Protein AF-A0A5C1D4R0-F1 (afdb_monomer_lite)

Foldseek 3Di:
DVLCLLVVVVVCVVQLAQEEAEEADCAAPVRHGQDDPSADDDPDWDDDPQKIKDWPDWDADPLRKIWTWIFMDRNPDPDDTRTHIYIYDHPQHDVHGDPDCPSLVVCLVVVVVDDVVSGDYHYAYRVCPDSVVVSVCVNVVVVVVVD

Organism: Melissa officinalis (NCBI:txid39338)

Secondary structure (DSSP, 8-state):
-GGGHHHHHHHHHHTT--EEEE-S-SB-TT--B-S---S--TTSEEEETTEEEEEEEEEE-TTS-EEEEEEEEETT--SPPEEEEEEE-TT--TTS--SSSHHHHHHHHHHHTS-GGG-PPEEE-SSSSHHHHHHHHHHHHHHHHH-

Sequence (147 aa):
LPHTSEDFWEMIIQYRCPAIVMLTGLVDHNNAVKCGDYFQAEDGAREFGNISIVTKWIQTTDTSLILRCIEVKNKKSEEPPFSVLHILYPDWPDYGVPNDTAAVREIFQRASAVPPSLGPIVVHCSAGIGRTGTYCVVHNTVQRVLT

Structure (mmCIF, N/CA/C/O backbone):
data_AF-A0A5C1D4R0-F1
#
_entry.id   AF-A0A5C1D4R0-F1
#
loop_
_atom_site.group_PDB
_atom_site.id
_atom_site.type_symbol
_atom_site.label_atom_id
_atom_site.label_alt_id
_atom_site.label_comp_id
_atom_site.label_asym_id
_atom_site.label_entity_id
_atom_site.label_seq_id
_atom_site.pdbx_PDB_ins_code
_atom_site.Cartn_x
_atom_site.Cartn_y
_atom_site.Cartn_z
_atom_site.occupancy
_atom_site.B_iso_or_equiv
_atom_site.auth_seq_id
_atom_site.auth_comp_id
_atom_site.auth_asym_id
_atom_site.auth_atom_id
_atom_site.pdbx_PDB_model_num
ATOM 1 N N . LEU A 1 1 ? -1.753 13.385 -0.520 1.00 91.75 1 LEU A N 1
ATOM 2 C CA . LEU A 1 1 ? -1.112 14.672 -0.142 1.00 91.75 1 LEU A CA 1
ATOM 3 C C . LEU A 1 1 ? -1.070 14.742 1.382 1.00 91.75 1 LEU A C 1
ATOM 5 O O . LEU A 1 1 ? -1.880 14.054 1.986 1.00 91.75 1 LEU A O 1
ATOM 9 N N . PRO A 1 2 ? -0.194 15.537 2.025 1.00 90.38 2 PRO A N 1
ATOM 10 C CA . PRO A 1 2 ? -0.145 15.586 3.492 1.00 90.38 2 PRO A CA 1
ATOM 11 C C . PRO A 1 2 ? -1.495 15.921 4.151 1.00 90.38 2 PRO A C 1
ATOM 13 O O . PRO A 1 2 ? -1.873 15.291 5.129 1.00 90.38 2 PRO A O 1
ATOM 16 N N . HIS A 1 3 ? -2.261 16.855 3.574 1.00 94.69 3 HIS A N 1
ATOM 17 C CA . HIS A 1 3 ? -3.575 17.265 4.088 1.00 94.69 3 HIS A CA 1
ATOM 18 C C . HIS A 1 3 ? -4.719 16.286 3.772 1.00 94.69 3 HIS A C 1
ATOM 20 O O . HIS A 1 3 ? -5.826 16.514 4.229 1.00 94.69 3 HIS A O 1
ATOM 26 N N . THR A 1 4 ? -4.469 15.219 3.004 1.00 97.31 4 THR A N 1
ATOM 27 C CA . THR A 1 4 ? -5.476 14.192 2.667 1.00 97.31 4 THR A CA 1
ATOM 28 C C . THR A 1 4 ? -5.173 12.853 3.344 1.00 97.31 4 THR A C 1
ATOM 30 O O . THR A 1 4 ? -5.732 11.829 2.960 1.00 97.31 4 THR A O 1
ATOM 33 N N . SER A 1 5 ? -4.208 12.805 4.269 1.00 96.56 5 SER A N 1
ATOM 34 C CA . SER A 1 5 ? -3.819 11.553 4.929 1.00 96.56 5 SER A CA 1
ATOM 35 C C . SER A 1 5 ? -4.897 11.058 5.896 1.00 96.56 5 SER A C 1
ATOM 37 O O . SER A 1 5 ? -5.111 9.853 5.977 1.00 96.56 5 SER A O 1
ATOM 39 N N . GLU A 1 6 ? -5.600 11.967 6.586 1.00 97.00 6 GLU A N 1
ATOM 40 C CA . GLU A 1 6 ? -6.776 11.606 7.394 1.00 97.00 6 GLU A CA 1
ATOM 41 C C . GLU A 1 6 ? -7.884 11.047 6.497 1.00 97.00 6 GLU A C 1
ATOM 43 O O . GLU A 1 6 ? -8.318 9.926 6.733 1.00 97.00 6 GLU A O 1
ATOM 48 N N . ASP A 1 7 ? -8.237 11.738 5.406 1.00 98.19 7 ASP A N 1
ATOM 49 C CA . ASP A 1 7 ? -9.244 11.268 4.440 1.00 98.19 7 ASP A CA 1
ATOM 50 C C . ASP A 1 7 ? -8.910 9.881 3.868 1.00 98.19 7 ASP A C 1
ATOM 52 O O . ASP A 1 7 ? -9.784 9.029 3.696 1.00 98.19 7 ASP A O 1
ATOM 56 N N . PHE A 1 8 ? -7.628 9.634 3.577 1.00 98.44 8 PHE A N 1
ATOM 57 C CA . PHE A 1 8 ? -7.167 8.343 3.079 1.00 98.44 8 PHE A CA 1
ATOM 58 C C . PHE A 1 8 ? -7.418 7.230 4.100 1.00 98.44 8 PHE A C 1
ATOM 60 O O . PHE A 1 8 ? -7.975 6.192 3.748 1.00 98.44 8 PHE A O 1
ATOM 67 N N . TRP A 1 9 ? -7.044 7.432 5.364 1.00 97.81 9 TRP A N 1
ATOM 68 C CA . TRP A 1 9 ? -7.280 6.422 6.393 1.00 97.81 9 TRP A CA 1
ATOM 69 C C . TRP A 1 9 ? -8.753 6.299 6.788 1.00 97.81 9 TRP A C 1
ATOM 71 O O . TRP A 1 9 ? -9.205 5.195 7.086 1.00 97.81 9 TRP A O 1
ATOM 81 N N . GLU A 1 10 ? -9.515 7.389 6.738 1.00 97.38 10 GLU A N 1
ATOM 82 C CA . GLU A 1 10 ? -10.966 7.392 6.926 1.00 97.38 10 GLU A CA 1
ATOM 83 C C . GLU A 1 10 ? -11.618 6.460 5.891 1.00 97.38 10 GLU A C 1
ATOM 85 O O . GLU A 1 10 ? -12.372 5.561 6.263 1.00 97.38 10 GLU A O 1
ATOM 90 N N . MET A 1 11 ? -11.231 6.568 4.612 1.00 98.38 11 MET A N 1
ATOM 91 C CA . MET A 1 11 ? -11.663 5.647 3.552 1.00 98.38 11 MET A CA 1
ATOM 92 C C . MET A 1 11 ? -11.277 4.189 3.858 1.00 98.38 11 MET A C 1
ATOM 94 O O . MET A 1 11 ? -12.109 3.294 3.704 1.00 98.38 11 MET A O 1
ATOM 98 N N . ILE A 1 12 ? -10.044 3.928 4.306 1.00 98.38 12 ILE A N 1
ATOM 99 C CA . ILE A 1 12 ? -9.590 2.569 4.659 1.00 98.38 12 ILE A CA 1
ATOM 100 C C . ILE A 1 12 ? -10.473 1.948 5.750 1.00 98.38 12 ILE A C 1
ATOM 102 O O . ILE A 1 12 ? -10.851 0.781 5.636 1.00 98.38 12 ILE A O 1
ATOM 106 N N . ILE A 1 13 ? -10.835 2.721 6.779 1.00 97.12 13 ILE A N 1
ATOM 107 C CA . ILE A 1 13 ? -11.714 2.266 7.865 1.00 97.12 13 ILE A CA 1
ATOM 108 C C . ILE A 1 13 ? -13.140 2.043 7.349 1.00 97.12 13 ILE A C 1
ATOM 110 O O . ILE A 1 13 ? -13.705 0.970 7.570 1.00 97.12 13 ILE A O 1
ATOM 114 N N . GLN A 1 14 ? -13.714 3.027 6.649 1.00 96.56 14 GLN A N 1
ATOM 115 C CA . GLN A 1 14 ? -15.102 2.993 6.174 1.00 96.56 14 GLN A CA 1
ATOM 116 C C . GLN A 1 14 ? -15.378 1.792 5.266 1.00 96.56 14 GLN A C 1
ATOM 118 O O . GLN A 1 14 ? -16.404 1.129 5.414 1.00 96.56 14 GLN A O 1
ATOM 123 N N . TYR A 1 15 ? -14.447 1.478 4.363 1.00 97.56 15 TYR A N 1
ATOM 124 C CA . TYR A 1 15 ? -14.577 0.356 3.432 1.00 97.56 15 TYR A CA 1
ATOM 125 C C . TYR A 1 15 ? -13.935 -0.942 3.935 1.00 97.56 15 TYR A C 1
ATOM 127 O O . TYR A 1 15 ? -13.950 -1.934 3.208 1.00 97.56 15 TYR A O 1
ATOM 135 N N . ARG A 1 16 ? -13.394 -0.964 5.164 1.00 96.94 16 ARG A N 1
ATOM 136 C CA . ARG A 1 16 ? -12.704 -2.126 5.758 1.00 96.94 16 ARG A CA 1
ATOM 137 C C . ARG A 1 16 ? -11.604 -2.686 4.854 1.00 96.94 16 ARG A C 1
ATOM 139 O O . ARG A 1 16 ? -11.465 -3.896 4.726 1.00 96.94 16 ARG A O 1
ATOM 146 N N . CYS A 1 17 ? -10.825 -1.820 4.209 1.00 98.50 17 CYS A N 1
ATOM 147 C CA . CYS A 1 17 ? -9.833 -2.236 3.217 1.00 98.50 17 CYS A CA 1
ATOM 148 C C . CYS A 1 17 ? -8.715 -3.071 3.872 1.00 98.50 17 CYS A C 1
ATOM 150 O O . CYS A 1 17 ? -7.883 -2.504 4.583 1.00 98.50 17 CYS A O 1
ATOM 152 N N . PRO A 1 18 ? -8.625 -4.391 3.624 1.00 98.25 18 PRO A N 1
ATOM 153 C CA . PRO A 1 18 ? -7.676 -5.264 4.322 1.00 98.25 18 PRO A CA 1
ATOM 154 C C . PRO A 1 18 ? -6.228 -5.090 3.857 1.00 98.25 18 PRO A C 1
ATOM 156 O O . PRO A 1 18 ? -5.297 -5.518 4.541 1.00 98.25 18 PRO A O 1
ATOM 159 N N . ALA A 1 19 ? -6.021 -4.483 2.686 1.00 98.56 19 ALA A N 1
ATOM 160 C CA . ALA A 1 19 ? -4.699 -4.306 2.114 1.00 98.56 19 ALA A CA 1
ATOM 161 C C . ALA A 1 19 ? -4.568 -3.017 1.296 1.00 98.56 19 ALA A C 1
ATOM 163 O O . ALA A 1 19 ? -5.520 -2.550 0.664 1.00 98.56 19 ALA A O 1
ATOM 164 N N . ILE A 1 20 ? -3.345 -2.490 1.278 1.00 98.81 20 ILE A N 1
ATOM 165 C CA . ILE A 1 20 ? -2.902 -1.357 0.470 1.00 98.81 20 ILE A CA 1
ATOM 166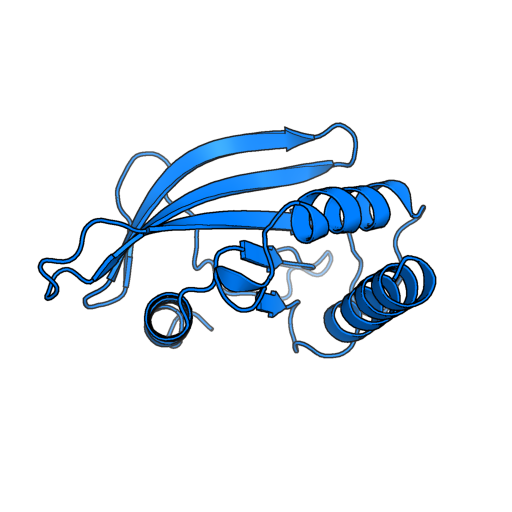 C C . ILE A 1 20 ? -1.697 -1.802 -0.361 1.00 98.81 20 ILE A C 1
ATOM 168 O O . ILE A 1 20 ? -0.685 -2.231 0.187 1.00 98.81 20 ILE A O 1
ATOM 172 N N . VAL A 1 21 ? -1.779 -1.648 -1.677 1.00 98.75 21 VAL A N 1
ATOM 173 C CA . VAL A 1 21 ? -0.686 -1.839 -2.631 1.00 98.75 21 VAL A CA 1
ATOM 174 C C . VAL A 1 21 ? -0.198 -0.462 -3.084 1.00 98.75 21 VAL A C 1
ATOM 176 O O . VAL A 1 21 ? -0.869 0.237 -3.847 1.00 98.75 21 VAL A O 1
ATOM 179 N N . MET A 1 22 ? 0.978 -0.071 -2.602 1.00 98.38 22 MET A N 1
ATOM 180 C CA . MET A 1 22 ? 1.647 1.190 -2.908 1.00 98.38 22 MET A CA 1
ATOM 181 C C . MET A 1 22 ? 2.755 0.949 -3.937 1.00 98.38 22 MET A C 1
ATOM 183 O O . MET A 1 22 ? 3.784 0.351 -3.637 1.00 98.38 22 MET A O 1
ATOM 187 N N . LEU A 1 23 ? 2.561 1.435 -5.161 1.00 97.88 23 LEU A N 1
ATOM 188 C CA . LEU A 1 23 ? 3.448 1.186 -6.309 1.00 97.88 23 LEU A CA 1
ATOM 189 C C . LEU A 1 23 ? 4.367 2.379 -6.609 1.00 97.88 23 LEU A C 1
ATOM 191 O O . LEU A 1 23 ? 4.642 2.683 -7.769 1.00 97.88 23 LEU A O 1
ATOM 195 N N . THR A 1 24 ? 4.754 3.140 -5.587 1.00 95.38 24 THR A N 1
ATOM 196 C CA . THR A 1 24 ? 5.667 4.278 -5.729 1.00 95.38 24 THR A CA 1
ATOM 197 C C . THR A 1 24 ? 6.441 4.509 -4.442 1.00 95.38 24 THR A C 1
ATOM 199 O O . THR A 1 24 ? 5.870 4.402 -3.360 1.00 95.38 24 THR A O 1
ATOM 202 N N . GLY A 1 25 ? 7.707 4.914 -4.550 1.00 93.38 25 GLY A N 1
ATOM 203 C CA . GLY A 1 25 ? 8.398 5.595 -3.455 1.00 93.38 25 GLY A CA 1
ATOM 204 C C . GLY A 1 25 ? 7.767 6.960 -3.136 1.00 93.38 25 GLY A C 1
ATOM 205 O O . GLY A 1 25 ? 6.973 7.492 -3.923 1.00 93.38 25 GLY A O 1
ATOM 206 N N . LEU A 1 26 ? 8.127 7.527 -1.978 1.00 93.75 26 LEU A N 1
ATOM 207 C CA . LEU A 1 26 ? 7.694 8.869 -1.554 1.00 93.75 26 LEU A CA 1
ATOM 208 C C . LEU A 1 26 ? 8.239 9.964 -2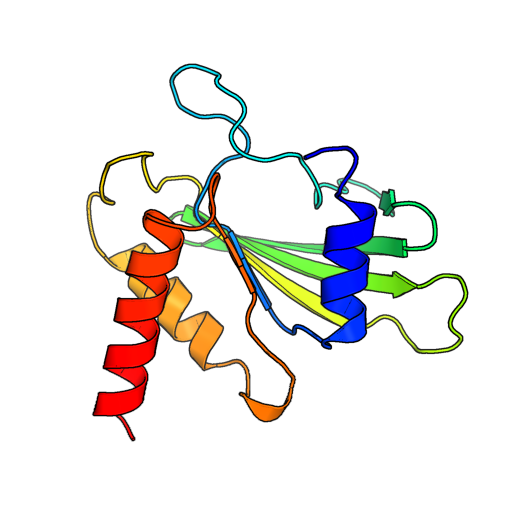.481 1.00 93.75 26 LEU A C 1
ATOM 210 O O . LEU A 1 26 ? 7.526 10.910 -2.816 1.00 93.75 26 LEU A O 1
ATOM 214 N N . VAL A 1 27 ? 9.481 9.791 -2.931 1.00 92.12 27 VAL A N 1
ATOM 215 C CA . VAL A 1 27 ? 10.177 10.635 -3.906 1.00 92.12 27 VAL A CA 1
ATOM 216 C C . VAL A 1 27 ? 10.663 9.782 -5.076 1.00 92.12 27 VAL A C 1
ATOM 218 O O . VAL A 1 27 ? 10.875 8.578 -4.914 1.00 92.12 27 VAL A O 1
ATOM 221 N N . ASP A 1 28 ? 10.807 10.384 -6.255 1.00 87.88 28 ASP A N 1
ATOM 222 C CA . ASP A 1 28 ? 11.460 9.741 -7.400 1.00 87.88 28 ASP A CA 1
ATOM 223 C C . ASP A 1 28 ? 12.973 10.030 -7.458 1.00 87.88 28 ASP A C 1
ATOM 225 O O . ASP A 1 28 ? 13.531 10.720 -6.608 1.00 87.88 28 ASP A O 1
ATOM 229 N N . HIS A 1 29 ? 13.640 9.507 -8.491 1.00 82.94 29 HIS A N 1
ATOM 230 C CA . HIS A 1 29 ? 15.076 9.698 -8.732 1.00 82.94 29 HIS A CA 1
ATOM 231 C C . HIS A 1 29 ? 15.477 11.158 -9.012 1.00 82.94 29 HIS A C 1
ATOM 233 O O . HIS A 1 29 ? 16.655 11.490 -8.912 1.00 82.94 29 HIS A O 1
ATOM 239 N N . ASN A 1 30 ? 14.517 12.030 -9.339 1.00 87.00 30 ASN A N 1
ATOM 240 C CA . ASN A 1 30 ? 14.723 13.467 -9.530 1.00 87.00 30 ASN A CA 1
ATOM 241 C C . ASN A 1 30 ? 14.367 14.268 -8.265 1.00 87.00 30 ASN A C 1
ATOM 243 O O . ASN A 1 30 ? 14.237 15.490 -8.333 1.00 87.00 30 ASN A O 1
ATOM 247 N N . ASN A 1 31 ? 14.184 13.598 -7.120 1.00 87.25 31 ASN A N 1
ATOM 248 C CA . ASN A 1 31 ? 13.720 14.172 -5.855 1.00 87.25 31 ASN A CA 1
ATOM 249 C C . ASN A 1 31 ? 12.331 14.834 -5.932 1.00 87.25 31 ASN A C 1
ATOM 251 O O . ASN A 1 31 ? 11.976 15.641 -5.069 1.00 87.25 31 ASN A O 1
ATOM 255 N N . ALA A 1 32 ? 11.513 14.496 -6.932 1.00 89.88 32 ALA A N 1
ATOM 256 C CA . ALA A 1 32 ? 10.147 14.990 -7.013 1.00 89.88 32 ALA A CA 1
ATOM 257 C C . ALA A 1 32 ? 9.246 14.188 -6.065 1.00 89.88 32 ALA A C 1
ATOM 259 O O . ALA A 1 32 ? 9.236 12.955 -6.095 1.00 89.88 32 ALA A O 1
ATOM 260 N N . VAL A 1 33 ? 8.452 14.880 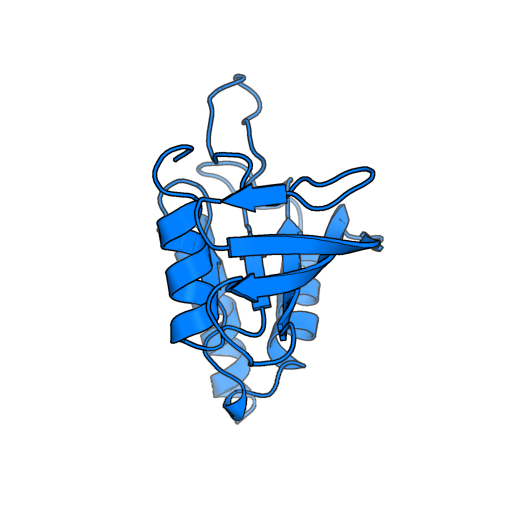-5.243 1.00 93.62 33 VAL A N 1
ATOM 261 C CA . VAL A 1 33 ? 7.490 14.240 -4.332 1.00 93.62 33 VAL A CA 1
ATOM 262 C C . VAL A 1 33 ? 6.402 13.536 -5.144 1.00 93.62 33 VAL A C 1
ATOM 264 O O . VAL A 1 33 ? 5.683 14.164 -5.921 1.00 93.62 33 VAL A O 1
ATOM 267 N N . LYS A 1 34 ? 6.260 12.225 -4.940 1.00 93.56 34 LYS A N 1
ATOM 268 C CA . LYS A 1 34 ? 5.262 11.369 -5.601 1.00 93.56 34 LYS A CA 1
ATOM 269 C C . LYS A 1 34 ? 4.141 10.941 -4.673 1.00 93.56 34 LYS A C 1
ATOM 271 O O . LYS A 1 34 ? 3.023 10.738 -5.148 1.00 93.56 34 LYS A O 1
ATOM 276 N N . CYS A 1 35 ? 4.426 10.799 -3.382 1.00 95.50 35 CYS A N 1
ATOM 277 C CA . CYS A 1 35 ? 3.452 10.415 -2.373 1.00 95.50 35 CYS A CA 1
ATOM 278 C C . CYS A 1 35 ? 3.784 11.094 -1.040 1.00 95.50 35 CYS A C 1
ATOM 280 O O . CYS A 1 35 ? 4.950 11.225 -0.678 1.00 95.50 35 CYS A O 1
ATOM 282 N N . GLY A 1 36 ? 2.750 11.531 -0.319 1.00 93.81 36 GLY A N 1
ATOM 283 C CA . GLY A 1 36 ? 2.922 11.966 1.065 1.00 93.81 36 GLY A CA 1
ATOM 284 C C . GLY A 1 36 ? 3.154 10.750 1.953 1.00 93.81 36 GLY A C 1
ATOM 285 O O . GLY A 1 36 ? 2.587 9.690 1.702 1.00 93.81 36 GLY A O 1
ATOM 286 N N . ASP A 1 37 ? 3.962 10.899 2.991 1.00 94.25 37 ASP A N 1
ATOM 287 C CA . ASP A 1 37 ? 4.152 9.836 3.967 1.00 94.25 37 ASP A CA 1
ATOM 288 C C . ASP A 1 37 ? 2.918 9.730 4.881 1.00 94.25 37 ASP A C 1
ATOM 290 O O . ASP A 1 37 ? 2.708 10.546 5.778 1.00 94.25 37 ASP A O 1
ATOM 294 N N . TYR A 1 38 ? 2.077 8.727 4.618 1.00 96.06 38 TYR A N 1
ATOM 295 C CA . TYR A 1 38 ? 0.854 8.445 5.374 1.00 96.06 38 TYR A CA 1
ATOM 296 C C . TYR A 1 38 ? 0.990 7.225 6.299 1.00 96.06 38 TYR A C 1
ATOM 298 O O . TYR A 1 38 ? 0.017 6.855 6.949 1.00 96.06 38 TYR A O 1
ATOM 306 N N . PHE A 1 39 ? 2.162 6.587 6.375 1.00 92.44 39 PHE A N 1
ATOM 307 C CA . PHE A 1 39 ? 2.317 5.282 7.035 1.00 92.44 39 PHE A CA 1
ATOM 308 C C . PHE A 1 39 ? 3.508 5.189 7.995 1.00 92.44 39 PHE A C 1
ATOM 310 O O . PHE A 1 39 ? 3.508 4.286 8.831 1.00 92.44 39 PHE A O 1
ATOM 317 N N . GLN A 1 40 ? 4.525 6.056 7.904 1.00 76.94 40 GLN A N 1
ATOM 318 C CA . GLN A 1 40 ? 5.729 5.889 8.722 1.00 76.94 40 GLN A CA 1
ATOM 319 C C . GLN A 1 40 ? 5.457 6.212 10.197 1.00 76.94 40 GLN A C 1
ATOM 321 O O . GLN A 1 40 ? 5.204 7.354 10.575 1.00 76.94 40 GLN A O 1
ATOM 326 N N . ALA A 1 41 ? 5.551 5.186 11.034 1.00 64.31 41 ALA A N 1
ATOM 327 C CA . ALA A 1 41 ? 5.639 5.305 12.479 1.00 64.31 41 ALA A CA 1
ATOM 328 C C . ALA A 1 41 ? 6.755 4.362 12.942 1.00 64.31 41 ALA A C 1
ATOM 330 O O . ALA A 1 41 ? 6.509 3.219 13.322 1.00 64.31 41 ALA A O 1
ATOM 331 N N . GLU A 1 42 ? 7.998 4.817 12.793 1.00 68.00 42 GLU A N 1
ATOM 332 C CA . GLU A 1 42 ? 9.104 4.252 13.563 1.00 68.00 42 GLU A CA 1
ATOM 333 C C . GLU A 1 42 ? 8.903 4.716 15.013 1.00 68.00 42 GLU A C 1
ATOM 335 O O . GLU A 1 42 ? 8.676 5.900 15.260 1.00 68.00 42 GLU A O 1
ATOM 340 N N . ASP A 1 43 ? 8.880 3.761 15.945 1.00 66.88 43 ASP A N 1
ATOM 341 C CA . ASP A 1 43 ? 8.790 3.977 17.394 1.00 66.88 43 ASP A CA 1
ATOM 342 C C . ASP A 1 43 ? 7.559 4.751 17.915 1.00 66.88 43 ASP A C 1
ATOM 344 O O . ASP A 1 43 ? 7.671 5.624 18.777 1.00 66.88 43 ASP A O 1
ATOM 348 N N . GLY A 1 44 ? 6.345 4.403 17.466 1.00 81.50 44 GLY A N 1
ATOM 349 C CA . GLY A 1 44 ? 5.128 4.890 18.127 1.00 81.50 44 GLY A CA 1
ATOM 350 C C . GLY A 1 44 ? 3.849 4.814 17.304 1.00 81.50 44 GLY A C 1
ATOM 351 O O . GLY A 1 44 ? 3.795 4.198 16.243 1.00 81.50 44 GLY A O 1
ATOM 352 N N . ALA A 1 45 ? 2.797 5.448 17.822 1.00 91.19 45 ALA A N 1
ATOM 353 C CA . ALA A 1 45 ? 1.576 5.706 17.071 1.00 91.19 45 ALA A CA 1
ATOM 354 C C . ALA A 1 45 ? 1.719 7.000 16.255 1.00 91.19 45 ALA A C 1
ATOM 356 O O . ALA A 1 45 ? 2.263 7.988 16.754 1.00 91.19 45 ALA A O 1
ATOM 357 N N . ARG A 1 46 ? 1.203 7.016 15.022 1.00 93.56 46 ARG A N 1
ATOM 358 C CA . ARG A 1 46 ? 1.035 8.241 14.226 1.00 93.56 46 ARG A CA 1
ATOM 359 C C . ARG A 1 46 ? -0.444 8.596 14.147 1.00 93.56 46 ARG A C 1
ATOM 361 O O . ARG A 1 46 ? -1.289 7.737 13.914 1.00 93.56 46 ARG A O 1
ATOM 368 N N . GLU A 1 47 ? -0.733 9.879 14.311 1.00 94.50 47 GLU A N 1
ATOM 369 C CA . GLU A 1 47 ? -2.092 10.403 14.371 1.00 94.50 47 GLU A CA 1
ATOM 370 C C . GLU A 1 47 ? -2.427 11.218 13.117 1.00 94.50 47 GLU A C 1
ATOM 372 O O . GLU A 1 47 ? -1.671 12.103 12.714 1.00 94.50 47 GLU A O 1
ATOM 377 N N . PHE A 1 48 ? -3.595 10.952 12.542 1.00 94.88 48 PHE A N 1
ATOM 378 C CA . PHE A 1 48 ? -4.221 11.721 11.471 1.00 94.88 48 PHE A CA 1
ATOM 379 C C . PHE A 1 48 ? -5.609 12.139 11.955 1.00 94.88 48 PHE A C 1
ATOM 381 O O . PHE A 1 48 ? -6.561 11.366 11.874 1.00 94.88 48 PHE A O 1
ATOM 388 N N . GLY A 1 49 ? -5.692 13.320 12.571 1.00 94.44 49 GLY A N 1
ATOM 389 C CA . GLY A 1 49 ? -6.907 13.798 13.234 1.00 94.44 49 GLY A CA 1
ATOM 390 C C . GLY A 1 49 ? -7.450 12.792 14.252 1.00 94.44 49 GLY A C 1
ATOM 391 O O . GLY A 1 49 ? -6.840 12.591 15.310 1.00 94.44 49 GLY A O 1
ATOM 392 N N . ASN A 1 50 ? -8.594 12.159 13.967 1.00 95.12 50 ASN A N 1
ATOM 393 C CA . ASN A 1 50 ? -9.200 11.156 14.864 1.00 95.12 50 ASN A CA 1
ATOM 394 C C . ASN A 1 50 ? -8.685 9.725 14.662 1.00 95.12 50 ASN A C 1
ATOM 396 O O . ASN A 1 50 ? -9.082 8.830 15.411 1.00 95.12 50 ASN A O 1
ATOM 400 N N . ILE A 1 51 ? -7.799 9.504 13.700 1.00 96.44 51 ILE A N 1
ATOM 401 C CA . ILE A 1 51 ? -7.285 8.184 13.349 1.00 96.44 51 ILE A CA 1
ATOM 402 C C . ILE A 1 51 ? -5.879 8.004 13.912 1.00 96.44 51 ILE A C 1
ATOM 404 O O . ILE A 1 51 ? -5.011 8.844 13.700 1.00 96.44 51 ILE A O 1
ATOM 408 N N . SER A 1 52 ? -5.659 6.882 14.589 1.00 95.94 52 SER A N 1
ATOM 409 C CA . SER A 1 52 ? -4.354 6.444 15.075 1.00 95.94 52 SER A CA 1
ATOM 410 C C . SER A 1 52 ? -3.902 5.228 14.272 1.00 95.94 52 SER A C 1
ATOM 412 O O . SER A 1 52 ? -4.689 4.292 14.091 1.00 95.94 52 SER A O 1
ATOM 414 N N . ILE A 1 53 ? -2.657 5.233 13.796 1.00 97.06 53 ILE A N 1
ATOM 415 C CA . ILE A 1 53 ? -2.023 4.069 13.170 1.00 97.06 53 ILE A CA 1
ATOM 416 C C . ILE A 1 53 ? -0.788 3.626 13.950 1.00 97.06 53 ILE A C 1
ATOM 418 O O . ILE A 1 53 ? -0.020 4.451 14.445 1.00 97.06 53 ILE A O 1
ATOM 422 N N . VAL A 1 54 ? -0.566 2.316 14.018 1.00 95.62 54 VAL A N 1
ATOM 423 C CA . VAL A 1 54 ? 0.613 1.707 14.643 1.00 95.62 54 VAL A CA 1
ATOM 424 C C . VAL A 1 54 ? 1.158 0.626 13.724 1.00 95.62 54 VAL A C 1
ATOM 426 O O . VAL A 1 54 ? 0.450 -0.321 13.380 1.00 95.62 54 VAL A O 1
ATOM 429 N N . THR A 1 55 ? 2.434 0.726 13.359 1.00 96.44 55 THR A N 1
ATOM 430 C CA . THR A 1 55 ? 3.105 -0.342 12.609 1.00 96.44 55 THR A CA 1
ATOM 431 C C . THR A 1 55 ? 3.527 -1.450 13.573 1.00 96.44 55 THR A C 1
ATOM 433 O O . THR A 1 55 ? 4.290 -1.206 14.503 1.00 96.44 55 THR A O 1
ATOM 436 N N . LYS A 1 56 ? 3.025 -2.672 13.374 1.00 94.88 56 LYS A N 1
ATOM 437 C CA . LYS A 1 56 ? 3.332 -3.832 14.233 1.00 94.88 56 LYS A CA 1
ATOM 438 C C . LYS A 1 56 ? 4.593 -4.562 13.834 1.00 94.88 56 LYS A C 1
ATOM 440 O O . LYS A 1 56 ? 5.336 -5.027 14.689 1.00 94.88 56 LYS A O 1
ATOM 445 N N . TRP A 1 57 ? 4.803 -4.694 12.535 1.00 95.06 57 TRP A N 1
ATOM 446 C CA . TRP A 1 57 ? 6.004 -5.290 11.982 1.00 95.06 57 TRP A CA 1
ATOM 447 C C . TRP A 1 57 ? 6.274 -4.708 10.605 1.00 95.06 57 TRP A C 1
ATOM 449 O O . TRP A 1 57 ? 5.357 -4.258 9.909 1.00 95.06 57 TRP A O 1
ATOM 459 N N . ILE A 1 58 ? 7.549 -4.743 10.231 1.00 96.06 58 ILE A N 1
ATOM 460 C CA . ILE A 1 58 ? 8.051 -4.387 8.910 1.00 96.06 58 ILE A CA 1
ATOM 461 C C . ILE A 1 58 ? 8.917 -5.550 8.436 1.00 96.06 58 ILE A C 1
ATOM 463 O O . ILE A 1 58 ? 9.729 -6.066 9.202 1.00 96.06 58 ILE A O 1
ATOM 467 N N . GLN A 1 59 ? 8.741 -5.965 7.186 1.00 96.38 59 GLN A N 1
ATOM 468 C CA . GLN A 1 59 ? 9.552 -7.006 6.567 1.00 96.38 59 GLN A CA 1
ATOM 469 C C . GLN A 1 59 ? 9.918 -6.602 5.142 1.00 96.38 59 GLN A C 1
ATOM 471 O O . GLN A 1 59 ? 9.042 -6.262 4.350 1.00 96.38 59 GLN A O 1
ATOM 476 N N . THR A 1 60 ? 11.200 -6.704 4.804 1.00 97.44 60 THR A N 1
ATOM 477 C CA . THR A 1 60 ? 11.674 -6.596 3.421 1.00 97.44 60 THR A CA 1
ATOM 478 C C . THR A 1 60 ? 11.805 -7.992 2.819 1.00 97.44 60 THR A C 1
ATOM 480 O O . THR A 1 60 ? 12.280 -8.914 3.482 1.00 97.44 60 THR A O 1
ATOM 483 N N . THR A 1 61 ? 11.349 -8.162 1.583 1.00 97.81 61 THR A N 1
ATOM 484 C CA . THR A 1 61 ? 11.383 -9.437 0.846 1.00 97.81 61 THR A CA 1
ATOM 485 C C . THR A 1 61 ? 12.584 -9.500 -0.096 1.00 97.81 61 THR A C 1
ATOM 487 O O . THR A 1 61 ? 13.106 -8.455 -0.478 1.00 97.81 61 THR A O 1
ATOM 490 N N . ASP A 1 62 ? 12.918 -10.687 -0.602 1.00 96.25 62 ASP A N 1
ATOM 491 C CA . ASP A 1 62 ? 13.975 -10.862 -1.613 1.00 96.25 62 ASP A CA 1
ATOM 492 C C . ASP A 1 62 ? 13.690 -10.128 -2.940 1.00 96.25 62 ASP A C 1
ATOM 494 O O . ASP A 1 62 ? 14.614 -9.826 -3.689 1.00 96.25 62 ASP A O 1
ATOM 498 N N . THR A 1 63 ? 12.424 -9.796 -3.229 1.00 96.00 63 THR A N 1
ATOM 499 C CA . THR A 1 63 ? 12.017 -8.998 -4.403 1.00 96.00 63 THR A CA 1
ATOM 500 C C . THR A 1 63 ? 11.957 -7.486 -4.130 1.00 96.00 63 THR A C 1
ATOM 502 O O . THR A 1 63 ? 11.327 -6.739 -4.881 1.00 96.00 63 THR A O 1
ATOM 505 N N . SER A 1 64 ? 12.591 -7.023 -3.046 1.00 94.12 64 SER A N 1
ATOM 506 C CA . SER A 1 64 ? 12.644 -5.615 -2.609 1.00 94.12 64 SER A CA 1
ATOM 507 C C . SER A 1 64 ? 11.299 -4.983 -2.218 1.00 94.12 64 SER A C 1
ATOM 509 O O . SER A 1 64 ? 11.217 -3.768 -2.027 1.00 94.12 64 SER A O 1
ATOM 511 N N . LEU A 1 65 ? 10.230 -5.769 -2.048 1.00 97.56 65 LEU A N 1
ATOM 512 C CA . LEU A 1 65 ? 8.993 -5.271 -1.446 1.00 97.56 65 LEU A CA 1
ATOM 513 C C . LEU A 1 65 ? 9.205 -4.970 0.037 1.00 97.56 65 LEU A C 1
ATOM 515 O O . LEU A 1 65 ? 9.862 -5.727 0.754 1.00 97.56 65 LEU A O 1
ATOM 519 N N . ILE A 1 66 ? 8.581 -3.892 0.505 1.00 97.50 66 ILE A N 1
ATOM 520 C CA . ILE A 1 66 ? 8.513 -3.543 1.922 1.00 97.50 66 ILE A CA 1
ATOM 521 C C . ILE A 1 66 ? 7.087 -3.792 2.393 1.00 97.50 66 ILE A C 1
ATOM 523 O O . ILE A 1 66 ? 6.145 -3.118 1.974 1.00 97.50 66 ILE A O 1
ATOM 527 N N . LEU A 1 67 ? 6.938 -4.765 3.277 1.00 97.75 67 LEU A N 1
ATOM 528 C CA . LEU A 1 67 ? 5.671 -5.180 3.852 1.00 97.75 67 LEU A CA 1
ATOM 529 C C . LEU A 1 67 ? 5.519 -4.571 5.241 1.00 97.75 67 LEU A C 1
ATOM 531 O O . LEU A 1 67 ? 6.468 -4.585 6.027 1.00 97.75 67 LEU A O 1
ATOM 535 N N . ARG A 1 68 ? 4.324 -4.079 5.566 1.00 97.31 68 ARG A N 1
ATOM 536 C CA . ARG A 1 68 ? 3.971 -3.639 6.920 1.00 97.31 68 ARG A CA 1
ATOM 537 C C . ARG A 1 68 ? 2.628 -4.224 7.322 1.00 97.31 68 ARG A C 1
ATOM 539 O O . ARG A 1 68 ? 1.697 -4.234 6.518 1.00 97.31 68 ARG A O 1
ATOM 546 N N . CYS A 1 69 ? 2.504 -4.633 8.578 1.00 96.94 69 CYS A N 1
ATOM 547 C CA . CYS A 1 69 ? 1.195 -4.730 9.218 1.00 96.94 69 CYS A CA 1
ATOM 548 C C . CYS A 1 69 ? 0.948 -3.447 9.995 1.00 96.94 69 CYS A C 1
ATOM 550 O O . CYS A 1 69 ? 1.689 -3.130 10.930 1.00 96.94 69 CYS A O 1
ATOM 552 N N . ILE A 1 70 ? -0.079 -2.714 9.586 1.00 97.62 70 ILE A N 1
ATOM 553 C CA . ILE A 1 70 ? -0.485 -1.461 10.209 1.00 97.62 70 ILE A CA 1
ATOM 554 C C . ILE A 1 70 ? -1.809 -1.714 10.916 1.00 97.62 70 ILE A C 1
ATOM 556 O O . ILE A 1 70 ? -2.792 -2.073 10.276 1.00 97.62 70 ILE A O 1
ATOM 560 N N . GLU A 1 71 ? -1.852 -1.531 12.229 1.00 96.62 71 GLU A N 1
ATOM 561 C CA . GLU A 1 71 ? -3.122 -1.421 12.940 1.00 96.62 71 GLU A CA 1
ATOM 562 C C . GLU A 1 71 ? -3.635 0.007 12.835 1.00 96.62 71 GLU A C 1
ATOM 564 O O . GLU A 1 71 ? -2.907 0.947 13.145 1.00 96.62 71 GLU A O 1
ATOM 569 N N . VAL A 1 72 ? -4.891 0.159 12.428 1.00 96.69 72 VAL A N 1
ATOM 570 C CA . VAL A 1 72 ? -5.593 1.438 12.359 1.00 96.69 72 VAL A CA 1
ATOM 571 C C . VAL A 1 72 ? -6.779 1.433 13.320 1.00 96.69 72 VAL A C 1
ATOM 573 O O . VAL A 1 72 ? -7.536 0.463 13.395 1.00 96.69 72 VAL A O 1
ATOM 576 N N . LYS A 1 73 ? -6.949 2.526 14.067 1.00 95.75 73 LYS A N 1
ATOM 577 C CA . LYS A 1 73 ? -8.072 2.731 14.985 1.00 95.75 73 LYS A CA 1
ATOM 578 C C . LYS A 1 73 ? -8.635 4.140 14.839 1.00 95.75 73 LYS A C 1
ATOM 580 O O . LYS A 1 73 ? -7.900 5.121 14.935 1.00 95.75 73 LYS A O 1
ATOM 585 N N . ASN A 1 74 ? -9.955 4.250 14.704 1.00 96.12 74 ASN A N 1
ATOM 586 C CA . ASN A 1 74 ? -10.645 5.515 14.939 1.00 96.12 74 ASN A CA 1
ATOM 587 C C . ASN A 1 74 ? -10.800 5.719 16.455 1.00 96.12 74 ASN A C 1
ATOM 589 O O . ASN A 1 74 ? -11.485 4.944 17.118 1.00 96.12 74 ASN A O 1
ATOM 593 N N . LYS A 1 75 ? -10.181 6.765 17.011 1.00 94.44 75 LYS A N 1
ATOM 594 C CA . LYS A 1 75 ? -10.179 7.059 18.457 1.00 94.44 75 LYS A CA 1
ATOM 595 C C . LYS A 1 75 ? -11.569 7.353 19.026 1.00 94.44 75 LYS A C 1
ATOM 597 O O . LYS A 1 75 ? -11.754 7.237 20.232 1.00 94.44 75 LYS A O 1
ATOM 602 N N . LYS A 1 76 ? -12.525 7.745 18.179 1.00 94.12 76 LYS A N 1
ATOM 603 C CA . LYS A 1 76 ? -13.923 7.993 18.566 1.00 94.12 76 LYS A CA 1
ATOM 604 C C . LYS A 1 76 ? -14.791 6.735 18.530 1.00 94.12 76 LYS A C 1
ATOM 606 O O . LYS A 1 76 ? -15.917 6.781 19.009 1.00 94.12 76 LYS A O 1
ATOM 611 N N . SER A 1 77 ? -14.295 5.648 17.941 1.00 93.94 77 SER A N 1
ATOM 612 C CA . SER A 1 77 ? -15.010 4.379 17.850 1.00 93.94 77 SER A CA 1
ATOM 613 C C . SER A 1 77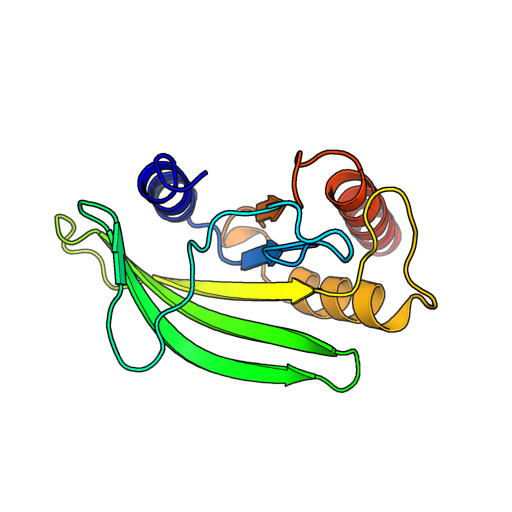 ? -14.600 3.443 18.986 1.00 93.94 77 SER A C 1
ATOM 615 O O . SER A 1 77 ? -13.423 3.357 19.345 1.00 93.94 77 SER A O 1
ATOM 617 N N . GLU A 1 78 ? -15.574 2.714 19.530 1.00 94.31 78 GLU A N 1
ATOM 618 C CA . GLU A 1 78 ? -15.327 1.612 20.469 1.00 94.31 78 GLU A CA 1
ATOM 619 C C . GLU A 1 78 ? -14.860 0.334 19.759 1.00 94.31 78 GLU A C 1
ATOM 621 O O . GLU A 1 78 ? -14.416 -0.610 20.412 1.00 94.31 78 GLU A O 1
ATOM 626 N N . GLU A 1 79 ? -14.928 0.298 18.425 1.00 94.00 79 GLU A N 1
ATOM 627 C CA . GLU A 1 79 ? -14.462 -0.847 17.658 1.00 94.00 79 GLU A CA 1
ATOM 628 C C . GLU A 1 79 ? -12.963 -1.120 17.886 1.00 94.00 79 GLU A C 1
ATOM 630 O O . GLU A 1 79 ? -12.156 -0.189 18.050 1.00 94.00 79 GLU A O 1
ATOM 635 N N . PRO A 1 80 ? -12.561 -2.405 17.895 1.00 94.56 80 PRO A N 1
ATOM 636 C CA . PRO A 1 80 ? -11.159 -2.765 18.026 1.00 94.56 80 PRO A CA 1
ATOM 637 C C . PRO A 1 80 ? -10.339 -2.241 16.833 1.00 94.56 80 PRO A C 1
ATOM 639 O O . PRO A 1 80 ? -10.890 -2.033 15.748 1.00 94.56 80 PRO A O 1
ATOM 642 N N . PRO A 1 81 ? -9.014 -2.059 17.002 1.00 94.94 81 PRO A N 1
ATOM 643 C CA . PRO A 1 81 ? -8.126 -1.786 15.881 1.00 94.94 81 PRO A CA 1
ATOM 644 C C . PRO A 1 81 ? -8.280 -2.838 14.783 1.00 94.94 81 PRO A C 1
ATOM 646 O O . PRO A 1 81 ? -8.441 -4.029 15.054 1.00 94.94 81 PRO A O 1
ATOM 649 N N . PHE A 1 82 ? -8.184 -2.388 13.542 1.00 93.88 82 PHE A N 1
ATOM 650 C CA . PHE A 1 82 ? -8.234 -3.232 12.359 1.00 93.88 82 PHE A CA 1
ATOM 651 C C . PHE A 1 82 ? -6.848 -3.288 11.711 1.00 93.88 82 PHE A C 1
ATOM 653 O O . PHE A 1 82 ? -6.179 -2.263 11.589 1.00 93.88 82 PHE A O 1
ATOM 660 N N . SER A 1 83 ? -6.392 -4.482 11.326 1.00 97.00 83 SER A N 1
ATOM 661 C CA . SER A 1 83 ? -5.076 -4.677 10.707 1.00 97.00 83 SER A CA 1
ATOM 662 C C . SER A 1 83 ? -5.147 -4.537 9.188 1.00 97.00 83 SER A C 1
ATOM 664 O O . SER A 1 83 ? -5.995 -5.145 8.539 1.00 97.00 83 SER A O 1
ATOM 666 N N . VAL A 1 84 ? -4.201 -3.793 8.625 1.00 98.19 84 VAL A N 1
ATOM 667 C CA . VAL A 1 84 ? -4.058 -3.538 7.191 1.00 98.19 84 VAL A CA 1
ATOM 668 C C . VAL A 1 84 ? -2.689 -4.021 6.734 1.00 98.19 84 VAL A C 1
ATOM 670 O O . VAL A 1 84 ? -1.657 -3.606 7.273 1.00 98.19 84 VAL A O 1
ATOM 673 N N . LEU A 1 85 ? -2.668 -4.875 5.710 1.00 98.44 85 LEU A N 1
ATOM 674 C CA . LEU A 1 85 ? -1.437 -5.255 5.025 1.00 98.44 85 LEU A CA 1
ATOM 675 C C . LEU A 1 85 ? -1.029 -4.143 4.052 1.00 98.44 85 LEU A C 1
ATOM 677 O O . LEU A 1 85 ? -1.688 -3.917 3.041 1.00 98.44 85 LEU A O 1
ATOM 681 N N . HIS A 1 86 ? 0.078 -3.466 4.321 1.00 98.50 86 HIS A N 1
ATOM 682 C CA . HIS A 1 86 ? 0.668 -2.488 3.408 1.00 98.50 86 HIS A CA 1
ATOM 683 C C . HIS A 1 86 ? 1.813 -3.135 2.629 1.00 98.50 86 HIS A C 1
ATOM 685 O O . HIS A 1 86 ? 2.755 -3.656 3.224 1.00 98.50 86 HIS A O 1
ATOM 691 N N . ILE A 1 87 ? 1.723 -3.116 1.302 1.00 98.56 87 ILE A N 1
ATOM 692 C CA . ILE A 1 87 ? 2.718 -3.654 0.374 1.00 98.56 87 ILE A CA 1
ATOM 693 C C . ILE A 1 87 ? 3.275 -2.483 -0.426 1.00 98.56 87 ILE A C 1
ATOM 695 O O . ILE A 1 87 ? 2.598 -1.952 -1.306 1.00 98.56 87 ILE A O 1
ATOM 699 N N . LEU A 1 88 ? 4.506 -2.081 -0.134 1.00 97.88 88 LEU A N 1
ATOM 700 C CA . LEU A 1 88 ? 5.218 -1.052 -0.881 1.00 97.88 88 LEU A CA 1
ATOM 701 C C . LEU A 1 88 ? 6.174 -1.701 -1.878 1.00 97.88 88 LEU A C 1
ATOM 703 O O . LEU A 1 88 ? 7.073 -2.443 -1.486 1.00 97.88 88 LEU A O 1
ATOM 707 N N . TYR A 1 89 ? 6.013 -1.355 -3.151 1.00 97.12 89 TYR A N 1
ATOM 708 C CA . TYR A 1 89 ? 7.000 -1.609 -4.187 1.00 97.12 89 TYR A CA 1
ATOM 709 C C . TYR A 1 89 ? 7.680 -0.289 -4.586 1.00 97.12 89 TYR A C 1
ATOM 711 O O . TYR A 1 89 ? 7.095 0.492 -5.347 1.00 97.12 89 TYR A O 1
ATOM 719 N N . PRO A 1 90 ? 8.877 0.007 -4.044 1.00 91.69 90 PRO A N 1
ATOM 720 C CA . PRO A 1 90 ? 9.522 1.303 -4.248 1.00 91.69 90 PRO A CA 1
ATOM 721 C C . PRO A 1 90 ? 10.114 1.454 -5.655 1.00 91.69 90 PRO A C 1
ATOM 723 O O . PRO A 1 90 ? 10.135 2.563 -6.188 1.00 91.69 90 PRO A O 1
ATOM 726 N N . ASP A 1 91 ? 10.523 0.343 -6.270 1.00 85.31 91 ASP A N 1
ATOM 727 C CA . ASP A 1 91 ? 11.388 0.342 -7.454 1.00 85.31 91 ASP A CA 1
ATOM 728 C C . ASP A 1 91 ? 10.632 0.345 -8.788 1.00 85.31 91 ASP A C 1
ATOM 730 O O . ASP A 1 91 ? 11.247 0.147 -9.832 1.00 85.31 91 ASP A O 1
ATOM 734 N N . TRP A 1 92 ? 9.310 0.567 -8.801 1.00 91.06 92 TRP A N 1
ATOM 735 C CA . TRP A 1 92 ? 8.580 0.738 -10.063 1.00 91.06 92 TRP A CA 1
ATOM 736 C C . TRP A 1 92 ? 8.767 2.170 -10.593 1.00 91.06 92 TRP A C 1
ATOM 738 O O . TRP A 1 92 ? 8.147 3.097 -10.046 1.00 91.06 92 TRP A O 1
ATOM 748 N N . PRO A 1 93 ? 9.546 2.380 -11.678 1.00 82.69 93 PRO A N 1
ATOM 749 C CA . PRO A 1 93 ? 9.854 3.715 -12.175 1.00 82.69 93 PRO A CA 1
ATOM 750 C C . PRO A 1 93 ? 8.602 4.441 -12.673 1.00 82.69 93 PRO A C 1
ATOM 752 O O . PRO A 1 93 ? 7.700 3.839 -13.265 1.00 82.69 93 PRO A O 1
ATOM 755 N N . ASP A 1 94 ? 8.554 5.756 -12.467 1.00 77.75 94 ASP A N 1
ATOM 756 C CA . ASP A 1 94 ? 7.499 6.579 -13.054 1.00 77.75 94 ASP A CA 1
ATOM 757 C C . ASP A 1 94 ? 7.657 6.606 -14.581 1.00 77.75 94 ASP A C 1
ATOM 759 O O . ASP A 1 94 ? 8.772 6.737 -15.081 1.00 77.75 94 ASP A O 1
ATOM 763 N N . TYR A 1 95 ? 6.554 6.444 -15.317 1.00 77.38 95 TYR A N 1
ATOM 764 C CA . TYR A 1 95 ? 6.547 6.286 -16.784 1.00 77.38 95 TYR A CA 1
ATOM 765 C C . TYR A 1 95 ? 7.388 5.114 -17.332 1.00 77.38 95 TYR A C 1
ATOM 767 O O . TYR A 1 95 ? 7.726 5.100 -18.514 1.00 77.38 95 TYR A O 1
ATOM 775 N N . GLY A 1 96 ? 7.694 4.113 -16.500 1.00 87.00 96 GLY A N 1
ATOM 776 C CA . GLY A 1 96 ? 8.485 2.947 -16.887 1.00 87.00 96 GLY A CA 1
ATOM 777 C C . GLY A 1 96 ? 7.911 1.616 -16.404 1.00 87.00 96 GLY A C 1
ATOM 778 O O . GLY A 1 96 ? 6.776 1.515 -15.925 1.00 87.00 96 GLY A O 1
ATOM 779 N N . VAL A 1 97 ? 8.731 0.576 -16.536 1.00 91.25 97 VAL A N 1
ATOM 780 C CA . VAL A 1 97 ? 8.434 -0.791 -16.095 1.00 91.25 97 VAL A CA 1
ATOM 781 C C . VAL A 1 97 ? 9.549 -1.307 -15.182 1.00 91.25 97 VAL A C 1
ATOM 783 O O . VAL A 1 97 ? 10.683 -0.840 -15.295 1.00 91.25 97 VAL A O 1
ATOM 786 N N . PRO A 1 98 ? 9.249 -2.259 -14.284 1.00 90.88 98 PRO A N 1
ATOM 787 C CA . PRO A 1 98 ? 10.263 -3.044 -13.592 1.00 90.88 98 PRO A CA 1
ATOM 788 C C . PRO A 1 98 ? 11.201 -3.775 -14.560 1.00 90.88 98 PRO A C 1
ATOM 790 O O . PRO A 1 98 ? 10.804 -4.109 -15.677 1.00 90.88 98 PRO A O 1
ATOM 793 N N . ASN A 1 99 ? 12.412 -4.097 -14.101 1.00 90.38 99 ASN A N 1
ATOM 794 C CA . ASN A 1 99 ? 13.379 -4.883 -14.880 1.00 90.38 99 ASN A CA 1
ATOM 795 C C . ASN A 1 99 ? 12.927 -6.337 -15.100 1.00 90.38 99 ASN A C 1
ATOM 797 O O . ASN A 1 99 ? 13.281 -6.960 -16.098 1.00 90.38 99 ASN A O 1
ATOM 801 N N . ASP A 1 100 ? 12.135 -6.874 -14.173 1.00 94.56 100 ASP A N 1
ATOM 802 C CA . ASP A 1 100 ? 11.519 -8.192 -14.256 1.00 94.56 100 ASP A CA 1
ATOM 803 C C . ASP A 1 100 ? 10.134 -8.185 -13.584 1.00 94.56 100 ASP A C 1
ATOM 805 O O . ASP A 1 100 ? 9.674 -7.177 -13.056 1.00 94.56 100 ASP A O 1
ATOM 809 N N . THR A 1 101 ? 9.428 -9.315 -13.617 1.00 96.38 101 THR A N 1
ATOM 810 C CA . THR A 1 101 ? 8.064 -9.417 -13.071 1.00 96.38 101 THR A CA 1
ATOM 811 C C . THR A 1 101 ? 7.993 -10.070 -11.689 1.00 96.38 101 THR A C 1
ATOM 813 O O . THR A 1 101 ? 6.889 -10.319 -11.205 1.00 96.38 101 THR A O 1
ATOM 816 N N . ALA A 1 102 ? 9.120 -10.368 -11.035 1.00 97.25 102 ALA A N 1
ATOM 817 C CA . ALA A 1 102 ? 9.146 -11.121 -9.781 1.00 97.25 102 ALA A CA 1
ATOM 818 C C . ALA A 1 102 ? 8.385 -10.401 -8.661 1.00 97.25 102 ALA A C 1
ATOM 820 O O . ALA A 1 102 ? 7.464 -10.986 -8.090 1.00 97.25 102 ALA A O 1
ATOM 821 N N . ALA A 1 103 ? 8.683 -9.118 -8.436 1.00 97.38 103 ALA A N 1
ATOM 822 C CA . ALA A 1 103 ? 7.990 -8.297 -7.444 1.00 97.38 103 ALA A CA 1
ATOM 823 C C . ALA A 1 103 ? 6.482 -8.211 -7.734 1.00 97.38 103 ALA A C 1
ATOM 825 O O . ALA A 1 103 ? 5.664 -8.470 -6.860 1.00 97.38 103 ALA A O 1
ATOM 826 N N . VAL A 1 104 ? 6.084 -7.941 -8.984 1.00 97.38 104 VAL A N 1
ATOM 827 C CA . VAL A 1 104 ? 4.661 -7.838 -9.370 1.00 97.38 104 VAL A CA 1
ATOM 828 C C . VAL A 1 104 ? 3.906 -9.152 -9.133 1.00 97.38 104 VAL A C 1
ATOM 830 O O . VAL A 1 104 ? 2.774 -9.131 -8.644 1.00 97.38 104 VAL A O 1
ATOM 833 N N . ARG A 1 105 ? 4.527 -10.302 -9.432 1.00 97.31 105 ARG A N 1
ATOM 834 C CA . ARG A 1 105 ? 3.949 -11.623 -9.138 1.00 97.31 105 ARG A CA 1
ATOM 835 C C . ARG A 1 105 ? 3.839 -11.879 -7.637 1.00 97.31 105 ARG A C 1
ATOM 837 O O . ARG A 1 105 ? 2.830 -12.431 -7.206 1.00 97.31 105 ARG A O 1
ATOM 844 N N . GLU A 1 106 ? 4.823 -11.467 -6.845 1.00 98.19 106 GLU A N 1
ATOM 845 C CA . GLU A 1 106 ? 4.749 -11.586 -5.387 1.00 98.19 106 GLU A CA 1
ATOM 846 C C . GLU A 1 106 ? 3.622 -10.712 -4.808 1.00 98.19 106 GLU A C 1
ATOM 848 O O . GLU A 1 106 ? 2.833 -11.195 -3.992 1.00 98.19 106 GLU A O 1
ATOM 853 N N . ILE A 1 107 ? 3.459 -9.470 -5.286 1.00 98.25 107 ILE A N 1
ATOM 854 C CA . ILE A 1 107 ? 2.319 -8.618 -4.905 1.00 98.25 107 ILE A CA 1
ATOM 855 C C . ILE A 1 107 ? 1.003 -9.320 -5.269 1.00 98.25 107 ILE A C 1
ATOM 857 O O . ILE A 1 107 ? 0.079 -9.329 -4.461 1.00 98.25 107 ILE A O 1
ATOM 861 N N . PHE A 1 108 ? 0.894 -9.925 -6.459 1.00 97.69 108 PHE A N 1
ATOM 862 C CA . PHE A 1 108 ? -0.293 -10.696 -6.845 1.00 97.69 108 PHE A CA 1
ATOM 863 C C . PHE A 1 108 ? -0.574 -11.850 -5.875 1.00 97.69 108 PHE A C 1
ATOM 865 O O . PHE A 1 108 ? -1.705 -11.969 -5.409 1.00 97.69 108 PHE A O 1
ATOM 872 N N . GLN A 1 109 ? 0.427 -12.670 -5.547 1.00 97.06 109 GLN A N 1
ATOM 873 C CA . GLN A 1 109 ? 0.271 -13.808 -4.635 1.00 97.06 109 GLN A CA 1
ATOM 874 C C . GLN A 1 109 ? -0.208 -13.358 -3.251 1.00 97.06 109 GLN A C 1
ATOM 876 O O . GLN A 1 109 ? -1.161 -13.920 -2.715 1.00 97.06 109 GLN A O 1
ATOM 881 N N . ARG A 1 110 ? 0.406 -12.307 -2.697 1.00 97.56 110 ARG A N 1
ATOM 882 C CA . ARG A 1 110 ? 0.053 -11.766 -1.376 1.00 97.56 110 ARG A CA 1
ATOM 883 C C . ARG A 1 110 ? -1.323 -11.106 -1.364 1.00 97.56 110 ARG A C 1
ATOM 885 O O . ARG A 1 110 ? -2.102 -11.363 -0.455 1.00 97.56 110 ARG A O 1
ATOM 892 N N . ALA A 1 111 ? -1.638 -10.293 -2.372 1.00 96.56 111 ALA A N 1
ATOM 893 C CA . ALA A 1 111 ? -2.939 -9.639 -2.493 1.00 96.56 111 ALA A CA 1
ATOM 894 C C . ALA A 1 111 ? -4.069 -10.656 -2.718 1.00 96.56 111 ALA A C 1
ATOM 896 O O . ALA A 1 111 ? -5.131 -10.530 -2.126 1.00 96.56 111 ALA A O 1
ATOM 897 N N . SER A 1 112 ? -3.828 -11.694 -3.523 1.00 95.12 112 SER A N 1
ATOM 898 C CA . SER A 1 112 ? -4.817 -12.749 -3.801 1.00 95.12 112 SER A CA 1
ATOM 899 C C . SER A 1 112 ? -5.058 -13.681 -2.613 1.00 95.12 112 SER A C 1
ATOM 901 O O . SER A 1 112 ? -6.089 -14.343 -2.560 1.00 95.12 112 SER A O 1
ATOM 903 N N . ALA A 1 113 ? -4.126 -13.745 -1.658 1.00 95.31 113 ALA A N 1
ATOM 904 C CA . ALA A 1 113 ? -4.321 -14.480 -0.411 1.00 95.31 113 ALA A CA 1
ATOM 905 C C . ALA A 1 113 ? -5.306 -13.778 0.542 1.00 95.31 113 ALA A C 1
ATOM 907 O O . ALA A 1 113 ? -5.761 -14.390 1.507 1.00 95.31 113 ALA A O 1
ATOM 908 N N . VAL A 1 114 ? -5.638 -12.507 0.288 1.00 94.62 114 VAL A N 1
ATOM 909 C CA . VAL A 1 114 ? -6.625 -11.758 1.066 1.00 94.62 114 VAL A CA 1
ATOM 910 C C . VAL A 1 114 ? -8.031 -12.109 0.564 1.00 94.62 114 VAL A C 1
ATOM 912 O O . VAL A 1 114 ? -8.328 -11.869 -0.608 1.00 94.62 114 VAL A O 1
ATOM 915 N N . PRO A 1 115 ? -8.924 -12.652 1.415 1.00 93.81 115 PRO A N 1
ATOM 916 C CA . PRO A 1 115 ? -10.274 -13.001 0.991 1.00 93.81 115 PRO A CA 1
ATOM 917 C C . PRO A 1 115 ? -11.045 -11.774 0.474 1.00 93.81 115 PRO A C 1
ATOM 919 O O . PRO A 1 115 ? -11.145 -10.782 1.203 1.00 93.81 115 PRO A O 1
ATOM 922 N N . PRO A 1 116 ? -11.676 -11.841 -0.718 1.00 91.75 116 PRO A N 1
ATOM 923 C CA . PRO A 1 116 ? -12.460 -10.727 -1.263 1.00 91.75 116 PRO A CA 1
ATOM 924 C C . PRO A 1 116 ? -13.612 -10.271 -0.356 1.00 91.75 116 PRO A C 1
ATOM 926 O O . PRO A 1 116 ? -14.058 -9.132 -0.441 1.00 91.75 116 PRO A O 1
ATOM 929 N N . SER A 1 117 ? -14.089 -11.150 0.533 1.00 94.88 117 SER A N 1
ATOM 930 C CA . SER A 1 117 ? -15.150 -10.859 1.500 1.00 94.88 117 SER A CA 1
ATOM 931 C C . SER A 1 117 ? -14.734 -9.908 2.627 1.00 94.88 117 SER A C 1
ATOM 933 O O . SER A 1 117 ? -15.609 -9.429 3.341 1.00 94.88 117 SER A O 1
ATOM 935 N N . LEU A 1 118 ? -13.433 -9.662 2.833 1.00 95.50 118 LEU A N 1
ATOM 936 C CA . LEU A 1 118 ? -12.960 -8.755 3.887 1.00 95.50 118 LEU A CA 1
ATOM 937 C C . LEU A 1 118 ? -13.104 -7.278 3.513 1.00 95.50 118 LEU A C 1
ATOM 939 O O . LEU A 1 118 ? -13.266 -6.451 4.403 1.00 95.50 118 LEU A O 1
ATOM 943 N N . GLY A 1 119 ? -13.049 -6.955 2.222 1.00 97.19 119 GLY A N 1
ATOM 944 C CA . GLY A 1 119 ? -13.112 -5.585 1.723 1.00 97.19 119 GLY A CA 1
ATOM 945 C C . GLY A 1 119 ? -12.253 -5.384 0.471 1.00 97.19 119 GLY A C 1
ATOM 946 O O . GLY A 1 119 ? -11.538 -6.296 0.045 1.00 97.19 119 GLY A O 1
ATOM 947 N N . PRO A 1 120 ? -12.308 -4.192 -0.143 1.00 98.12 120 PRO A N 1
ATOM 948 C CA . PRO A 1 120 ? -11.555 -3.889 -1.349 1.00 98.12 120 PRO A CA 1
ATOM 949 C C . PRO A 1 120 ? -10.063 -3.695 -1.049 1.00 98.12 120 PRO A C 1
ATOM 951 O O . PRO A 1 120 ? -9.675 -3.105 -0.041 1.00 98.12 120 PRO A O 1
ATOM 954 N N . ILE A 1 121 ? -9.211 -4.145 -1.969 1.00 98.50 121 ILE A N 1
ATOM 955 C CA . ILE A 1 121 ? -7.775 -3.855 -1.934 1.00 98.50 121 ILE A CA 1
ATOM 956 C C . ILE A 1 121 ? -7.550 -2.470 -2.537 1.00 98.50 121 ILE A C 1
ATOM 958 O O . ILE A 1 121 ? -7.918 -2.217 -3.686 1.00 98.50 121 ILE A O 1
ATOM 962 N N . VAL A 1 122 ? -6.917 -1.576 -1.782 1.00 98.75 122 VAL A N 1
ATOM 963 C CA . VAL A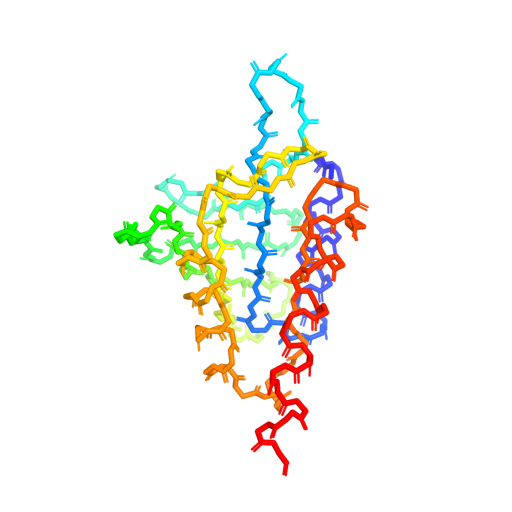 1 122 ? -6.552 -0.247 -2.283 1.00 98.75 122 VAL A CA 1
ATOM 964 C C . VAL A 1 122 ? -5.254 -0.351 -3.064 1.00 98.75 122 VAL A C 1
ATOM 966 O O . VAL A 1 122 ? -4.255 -0.824 -2.538 1.00 98.75 122 VAL A O 1
ATOM 969 N N . VAL A 1 123 ? -5.241 0.123 -4.307 1.00 98.75 123 VAL A N 1
ATOM 970 C CA . VAL A 1 123 ? -4.033 0.175 -5.141 1.00 98.75 123 VAL A CA 1
ATOM 971 C C . VAL A 1 123 ? -3.780 1.621 -5.538 1.00 98.75 123 VAL A C 1
ATOM 973 O O . VAL A 1 123 ? -4.644 2.261 -6.135 1.00 98.75 123 VAL A O 1
ATOM 976 N N . HIS A 1 124 ? -2.590 2.147 -5.262 1.00 98.50 124 HIS A N 1
ATOM 977 C CA . HIS A 1 124 ? -2.219 3.492 -5.698 1.00 98.50 124 HIS A CA 1
ATOM 978 C C . HIS A 1 124 ? -0.742 3.588 -6.096 1.00 98.50 124 HIS A C 1
ATOM 980 O O . HIS A 1 124 ? 0.091 2.749 -5.758 1.00 98.50 124 HIS A O 1
ATOM 986 N N . CYS A 1 125 ? -0.417 4.647 -6.830 1.00 95.38 125 CYS A N 1
ATOM 987 C CA . CYS A 1 125 ? 0.950 5.058 -7.128 1.00 95.38 125 CYS A CA 1
ATOM 988 C C . CYS A 1 125 ? 1.095 6.546 -6.771 1.00 95.38 125 CYS A C 1
ATOM 990 O O . CYS A 1 125 ? 0.802 6.911 -5.635 1.00 95.38 125 CYS A O 1
ATOM 992 N N . SER A 1 126 ? 1.504 7.399 -7.716 1.00 94.94 126 SER A N 1
ATOM 993 C CA . SER A 1 126 ? 1.458 8.857 -7.553 1.00 94.94 126 SER A CA 1
ATOM 994 C C . SER A 1 126 ? 0.102 9.430 -7.987 1.00 94.94 126 SER A C 1
ATOM 996 O O . SER A 1 126 ? -0.679 9.860 -7.147 1.00 94.94 126 SER A O 1
ATOM 998 N N . ALA A 1 127 ? -0.229 9.346 -9.281 1.00 94.12 127 ALA A N 1
ATOM 999 C CA . ALA A 1 127 ? -1.507 9.820 -9.829 1.00 94.12 127 ALA A CA 1
ATOM 1000 C C . ALA A 1 127 ? -2.638 8.771 -9.794 1.00 94.12 127 ALA A C 1
ATOM 1002 O O . ALA A 1 127 ? -3.769 9.076 -10.150 1.00 94.12 127 ALA A O 1
ATOM 1003 N N . GLY A 1 128 ? -2.336 7.522 -9.421 1.00 94.69 128 GLY A N 1
ATOM 1004 C CA . GLY A 1 128 ? -3.334 6.449 -9.337 1.00 94.69 128 GLY A CA 1
ATOM 1005 C C . GLY A 1 128 ? -3.791 5.867 -10.681 1.00 94.69 128 GLY A C 1
ATOM 1006 O O . GLY A 1 128 ? -4.796 5.171 -10.714 1.00 94.69 128 GLY A O 1
ATOM 1007 N N . ILE A 1 129 ? -3.069 6.127 -11.781 1.00 95.81 129 ILE A N 1
ATOM 1008 C CA . ILE A 1 129 ? -3.477 5.699 -13.134 1.00 95.81 129 ILE A CA 1
ATOM 1009 C C . ILE A 1 129 ? -2.524 4.683 -13.776 1.00 95.81 129 ILE A C 1
ATOM 1011 O O . ILE A 1 129 ? -2.933 3.556 -14.014 1.00 95.81 129 ILE A O 1
ATOM 1015 N N . GLY A 1 130 ? -1.255 5.027 -14.026 1.00 95.69 130 GLY A N 1
ATOM 1016 C CA . GLY A 1 130 ? -0.349 4.210 -14.848 1.00 95.69 130 GLY A CA 1
ATOM 1017 C C . GLY A 1 130 ? 0.015 2.884 -14.183 1.00 95.69 130 GLY A C 1
ATOM 1018 O O . GLY A 1 130 ? -0.522 1.838 -14.523 1.00 95.69 130 GLY A O 1
ATOM 1019 N N . ARG A 1 131 ? 0.898 2.934 -13.179 1.00 96.62 131 ARG A N 1
ATOM 1020 C CA . ARG A 1 131 ? 1.333 1.750 -12.410 1.00 96.62 131 ARG A CA 1
ATOM 1021 C C . ARG A 1 131 ? 0.156 1.023 -11.752 1.00 96.62 131 ARG A C 1
ATOM 1023 O O . ARG A 1 131 ? 0.070 -0.198 -11.821 1.00 96.62 131 ARG A O 1
ATOM 1030 N N . THR A 1 132 ? -0.781 1.791 -11.189 1.00 98.12 132 THR A N 1
ATOM 1031 C CA . THR A 1 132 ? -2.029 1.285 -10.603 1.00 98.12 132 THR A CA 1
ATOM 1032 C C . THR A 1 132 ? -2.846 0.485 -11.610 1.00 98.12 132 THR A C 1
ATOM 1034 O O . THR A 1 132 ? -3.136 -0.679 -11.359 1.00 98.12 132 THR A O 1
ATOM 1037 N N . GLY A 1 133 ? -3.178 1.072 -12.761 1.00 97.81 133 GLY A N 1
ATOM 1038 C CA . GLY A 1 133 ? -3.959 0.417 -13.804 1.00 97.81 133 GLY A CA 1
ATOM 1039 C C . GLY A 1 133 ? -3.258 -0.825 -14.339 1.00 97.81 133 GLY A C 1
ATOM 1040 O O . GLY A 1 133 ? -3.889 -1.874 -14.448 1.00 97.81 133 GLY A O 1
ATOM 1041 N N . THR A 1 134 ? -1.945 -0.751 -14.574 1.00 97.69 134 THR A N 1
ATOM 1042 C CA . THR A 1 134 ? -1.148 -1.907 -15.004 1.00 97.69 134 THR A CA 1
ATOM 1043 C C . THR A 1 134 ? -1.227 -3.055 -13.997 1.00 97.69 134 THR A C 1
ATOM 1045 O O . THR A 1 134 ? -1.511 -4.186 -14.390 1.00 97.69 134 THR A O 1
ATOM 1048 N N . TYR A 1 135 ? -1.038 -2.789 -12.700 1.00 98.06 135 TYR A N 1
ATOM 1049 C CA . TYR A 1 135 ? -1.182 -3.820 -11.669 1.00 98.06 135 TYR A CA 1
ATOM 1050 C C . TYR A 1 135 ? -2.610 -4.382 -11.610 1.00 98.06 135 TYR A C 1
ATOM 1052 O O . TYR A 1 135 ? -2.782 -5.600 -11.592 1.00 98.06 135 TYR A O 1
ATOM 1060 N N . CYS A 1 136 ? -3.634 -3.523 -11.635 1.00 98.19 136 CYS A N 1
ATOM 1061 C CA . CYS A 1 136 ? -5.035 -3.947 -11.600 1.00 98.19 136 CYS A CA 1
ATOM 1062 C C . CYS A 1 136 ? -5.400 -4.851 -12.786 1.00 98.19 136 CYS A C 1
ATOM 1064 O O . CYS A 1 136 ? -6.091 -5.850 -12.595 1.00 98.19 136 CYS A O 1
ATOM 1066 N N . VAL A 1 137 ? -4.914 -4.544 -13.995 1.00 98.06 137 VAL A N 1
ATOM 1067 C CA . VAL A 1 137 ? -5.124 -5.375 -15.193 1.00 98.06 137 VAL A CA 1
ATOM 1068 C C . VAL A 1 137 ? -4.480 -6.745 -15.018 1.00 98.06 137 VAL A C 1
ATOM 1070 O O . VAL A 1 137 ? -5.144 -7.753 -15.260 1.00 98.06 137 VAL A O 1
ATOM 1073 N N . VAL A 1 138 ? -3.224 -6.804 -14.563 1.00 96.69 138 VAL A N 1
ATOM 1074 C CA . VAL A 1 138 ? -2.535 -8.078 -14.295 1.00 96.69 138 VAL A CA 1
ATOM 1075 C C . VAL A 1 138 ? -3.303 -8.887 -13.251 1.00 96.69 138 VAL A C 1
ATOM 1077 O O . VAL A 1 138 ? -3.653 -10.037 -13.509 1.00 96.69 138 VAL A O 1
ATOM 1080 N N . HIS A 1 139 ? -3.627 -8.278 -12.109 1.00 96.38 139 HIS A N 1
ATOM 1081 C CA . HIS A 1 139 ? -4.332 -8.943 -11.018 1.00 96.38 139 HIS A CA 1
ATOM 1082 C C . HIS A 1 139 ? -5.695 -9.482 -11.470 1.00 96.38 139 HIS A C 1
ATOM 1084 O O . HIS A 1 139 ? -5.983 -10.665 -11.291 1.00 96.38 139 HIS A O 1
ATOM 1090 N N . ASN A 1 140 ? -6.522 -8.642 -12.099 1.00 96.12 140 ASN A N 1
ATOM 1091 C CA . ASN A 1 140 ? -7.859 -9.028 -12.546 1.00 96.12 140 ASN A CA 1
ATOM 1092 C C . ASN A 1 140 ? -7.821 -10.103 -13.638 1.00 96.12 140 ASN A C 1
ATOM 1094 O O . ASN A 1 140 ? -8.615 -11.038 -13.592 1.00 96.1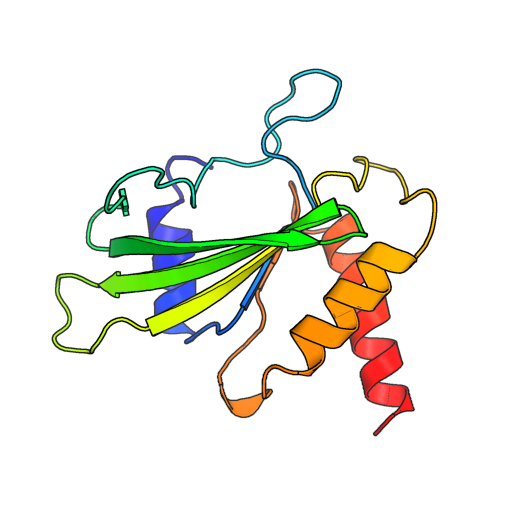2 140 ASN A O 1
ATOM 1098 N N . THR A 1 141 ? -6.899 -9.990 -14.597 1.00 97.31 141 THR A N 1
ATOM 1099 C CA . THR A 1 141 ? -6.778 -10.964 -15.690 1.00 97.31 141 THR A CA 1
ATOM 1100 C C . THR A 1 141 ? -6.401 -12.336 -15.148 1.00 97.31 141 THR A C 1
ATOM 1102 O O . THR A 1 141 ? -7.048 -13.318 -15.497 1.00 97.31 141 THR A O 1
ATOM 1105 N N . VAL A 1 142 ? -5.403 -12.410 -14.259 1.00 94.75 142 VAL A N 1
ATOM 1106 C CA . VAL A 1 142 ? -4.975 -13.690 -13.678 1.00 94.75 142 VAL A CA 1
ATOM 1107 C C . VAL A 1 142 ? -6.087 -14.299 -12.824 1.00 94.75 142 VAL A C 1
ATOM 1109 O O . VAL A 1 142 ? -6.384 -15.476 -13.002 1.00 94.75 142 VAL A O 1
ATOM 1112 N N . GLN A 1 143 ? -6.755 -13.515 -11.968 1.00 91.19 143 GLN A N 1
ATOM 1113 C CA . GLN A 1 143 ? -7.899 -14.003 -11.183 1.00 91.19 143 GLN A CA 1
ATOM 1114 C C . GLN A 1 143 ? -8.986 -14.605 -12.084 1.00 91.19 143 GLN A C 1
ATOM 1116 O O . GLN A 1 143 ? -9.410 -15.730 -11.858 1.00 91.19 143 GLN A O 1
ATOM 1121 N N . ARG A 1 144 ? -9.375 -13.905 -13.156 1.00 92.81 144 ARG A N 1
ATOM 1122 C CA . ARG A 1 144 ? -10.444 -14.348 -14.069 1.00 92.81 144 ARG A CA 1
ATOM 1123 C C . ARG A 1 144 ? -10.097 -15.562 -14.924 1.00 92.81 144 ARG A C 1
ATOM 1125 O O . ARG A 1 144 ? -11.006 -16.204 -15.428 1.00 92.81 144 ARG A O 1
ATOM 1132 N N . VAL A 1 145 ? -8.813 -15.831 -15.157 1.00 94.38 145 VAL A N 1
ATOM 1133 C CA . VAL A 1 145 ? -8.370 -17.039 -15.875 1.00 94.38 145 VAL A CA 1
ATOM 1134 C C . VAL A 1 145 ? -8.354 -18.253 -14.943 1.00 94.38 145 VAL A C 1
ATOM 1136 O O . VAL A 1 145 ? -8.493 -19.377 -15.413 1.00 94.38 145 VAL A O 1
ATOM 1139 N N . LEU A 1 146 ? -8.169 -18.036 -13.636 1.00 85.38 146 LEU A N 1
ATOM 1140 C CA . LEU A 1 146 ? -8.096 -19.102 -12.634 1.00 85.38 146 LEU A CA 1
ATOM 1141 C C . LEU A 1 146 ? -9.456 -19.472 -12.015 1.00 85.38 146 LEU A C 1
ATOM 1143 O O . LEU A 1 146 ? -9.534 -20.503 -11.348 1.00 85.38 146 LEU A O 1
ATOM 1147 N N . THR A 1 147 ? -10.494 -18.656 -12.216 1.00 71.25 147 THR A N 1
ATOM 1148 C CA . THR A 1 147 ? -11.893 -18.918 -11.822 1.00 71.25 147 THR A CA 1
ATOM 1149 C C . THR A 1 147 ? -12.700 -19.501 -12.969 1.00 71.25 147 THR A C 1
ATOM 1151 O O . THR A 1 147 ? -13.454 -20.466 -12.727 1.00 71.25 147 THR A O 1
#

InterPro domains:
  IPR000242 Tyrosine-specific protein phosphatase, PTPase domain [PF00102] (1-145)
  IPR000242 Tyrosine-specific protein phosphatase, PTPase domain [PR00700] (82-99)
  IPR000242 Tyrosine-specific protein phosphatase, PTPase domain [PR00700] (120-138)
  IPR000242 Tyrosine-specific protein phosphatase, PTPase domain [PS50055] (1-147)
  IPR000242 Tyrosine-specific protein phosphatase, PTPase domain [SM00194] (1-147)
  IPR000387 Tyrosine-specific protein phosphatases domain [PS50056] (104-147)
  IPR003595 Protein-tyrosine phosphatase, catalytic [SM00404] (83-144)
  IPR016130 Protein-tyrosine phosphatase, active site [PS00383] (123-133)
  IPR029021 Protein-tyrosine phosphatase-like [G3DSA:3.90.190.10] (1-147)
  IPR029021 Protein-tyrosine phosphatase-like [SSF52799] (1-144)
  IPR050348 Protein-Tyrosine Phosphatase [PTHR19134] (1-144)

Radius of gyration: 15.22 Å; chains: 1; bounding box: 30×36×37 Å

pLDDT: mean 94.1, std 6.1, range [64.31, 98.81]